Protein AF-A0A924VWQ0-F1 (afdb_monomer_lite)

pLDDT: mean 70.4, std 16.26, range [38.59, 96.25]

Sequence (164 aa):
MSSGGFPWRTALFVSLAINLVLVSLAIGAAASGARLERPAQTEEALSRLPGPRAFMQALPPDARREVRRDLARSLVELRTQRRASREARLALYEAARQEPYDVARVREAFANVRAADAATAAGFQDGVATALGRLSPQDRRMALEAMMRRPQRRGAPSEGDDVE

Foldseek 3Di:
DDPPDDPVVVVVVVVVVVVVVVVVVVVVCVVVVVDDDDDCLQVVLVVDQDPPVLLLVLADPVLNVVLVVLCVVLVVVLVVLVVQLVVLVVQLVVQCPDPPRDPVSNVVSVVSNVVSVVSSVVSRVVSVVVSLVPDDPVSSVSSVVSSSPPDDPPDDPPPDPDDD

Radius of gyration: 23.8 Å; chains: 1; bounding box: 51×37×81 Å

Structure (mmCIF, N/CA/C/O backbone):
data_AF-A0A924VWQ0-F1
#
_entry.id   AF-A0A924VWQ0-F1
#
loop_
_atom_site.group_PDB
_atom_site.id
_atom_site.type_symbol
_atom_site.label_atom_id
_atom_site.label_alt_id
_atom_site.label_comp_id
_atom_site.label_asym_id
_atom_site.label_entity_id
_atom_site.label_seq_id
_atom_site.pdbx_PDB_ins_code
_atom_site.Cartn_x
_atom_site.Cartn_y
_atom_site.Cartn_z
_atom_site.occupancy
_atom_site.B_iso_or_equiv
_atom_site.auth_seq_id
_atom_site.auth_comp_id
_atom_site.auth_asym_id
_atom_site.auth_atom_id
_atom_site.pdbx_PDB_model_num
ATOM 1 N N . MET A 1 1 ? -17.004 -7.804 57.522 1.00 38.59 1 MET A N 1
ATOM 2 C CA . MET A 1 1 ? -16.097 -8.506 56.589 1.00 38.59 1 MET A CA 1
ATOM 3 C C . MET A 1 1 ? -16.903 -8.789 55.334 1.00 38.59 1 MET A C 1
ATOM 5 O O . MET A 1 1 ? -17.785 -9.633 55.379 1.00 38.59 1 MET A O 1
ATOM 9 N N . SER A 1 2 ? -16.725 -7.988 54.282 1.00 44.25 2 SER A N 1
ATOM 10 C CA . SER A 1 2 ? -17.540 -8.096 53.067 1.00 44.25 2 SER A CA 1
ATOM 11 C C . SER A 1 2 ? -17.002 -9.214 52.184 1.00 44.25 2 SER A C 1
ATOM 13 O O . SER A 1 2 ? -15.901 -9.117 51.648 1.00 44.25 2 SER A O 1
ATOM 15 N N . SER A 1 3 ? -17.777 -10.284 52.060 1.00 48.31 3 SER A N 1
ATOM 16 C CA . SER A 1 3 ? -17.504 -11.423 51.190 1.00 48.31 3 SER A CA 1
ATOM 17 C C . SER A 1 3 ? -17.663 -10.994 49.729 1.00 48.31 3 SER A C 1
ATOM 19 O O . SER A 1 3 ? -18.752 -11.066 49.162 1.00 48.31 3 SER A O 1
ATOM 21 N N . GLY A 1 4 ? -16.588 -10.495 49.118 1.00 54.44 4 GLY A N 1
ATOM 22 C CA . GLY A 1 4 ? -16.528 -10.224 47.684 1.00 54.44 4 GLY A CA 1
ATOM 23 C C . GLY A 1 4 ? -16.530 -11.538 46.909 1.00 54.44 4 GLY A C 1
ATOM 24 O O . GLY A 1 4 ? -15.474 -12.114 46.665 1.00 54.44 4 GLY A O 1
ATOM 25 N N . GLY A 1 5 ? -17.718 -12.043 46.568 1.00 57.53 5 GLY A N 1
ATOM 26 C CA . GLY A 1 5 ? -17.864 -13.226 45.726 1.00 57.53 5 GLY A CA 1
ATOM 27 C C . GLY A 1 5 ? -17.172 -12.995 44.386 1.00 57.53 5 GLY A C 1
ATOM 28 O O . GLY A 1 5 ? -17.532 -12.072 43.655 1.00 57.53 5 GLY A O 1
ATOM 29 N N . PHE A 1 6 ? -16.161 -13.811 44.079 1.00 63.91 6 PHE A N 1
ATOM 30 C CA . PHE A 1 6 ? -15.445 -13.747 42.809 1.00 63.91 6 PHE A CA 1
ATOM 31 C C . PHE A 1 6 ? -16.462 -13.823 41.659 1.00 63.91 6 PHE A C 1
ATOM 33 O O . PHE A 1 6 ? -17.275 -14.757 41.635 1.00 63.91 6 PHE A O 1
ATOM 40 N N . PRO A 1 7 ? -16.476 -12.858 40.722 1.00 72.44 7 PRO A N 1
ATOM 41 C CA . PRO A 1 7 ? -17.473 -12.802 39.664 1.00 72.44 7 PRO A CA 1
ATOM 42 C C . PRO A 1 7 ? -17.157 -13.871 38.609 1.00 72.44 7 PRO A C 1
ATOM 44 O O . PRO A 1 7 ? -16.676 -13.603 37.514 1.00 72.44 7 PRO A O 1
ATOM 47 N N . TRP A 1 8 ? -17.440 -15.129 38.937 1.00 77.56 8 TRP A N 1
ATOM 48 C CA . TRP A 1 8 ? -17.186 -16.288 38.080 1.00 77.56 8 TRP A CA 1
ATOM 49 C C . TRP A 1 8 ? -17.832 -16.127 36.697 1.00 77.56 8 TRP A C 1
ATOM 51 O O . TRP A 1 8 ? -17.265 -16.540 35.692 1.00 77.56 8 TRP A O 1
ATOM 61 N N . ARG A 1 9 ? -18.976 -15.432 36.626 1.00 74.56 9 ARG A N 1
ATOM 62 C CA . ARG A 1 9 ? -19.657 -15.083 35.372 1.00 74.56 9 ARG A CA 1
ATOM 63 C C . ARG A 1 9 ? -18.774 -14.208 34.480 1.00 74.56 9 ARG A C 1
ATOM 65 O O . ARG A 1 9 ? -18.662 -14.498 33.295 1.00 74.56 9 ARG A O 1
ATOM 72 N N . THR A 1 10 ? -18.112 -13.180 35.021 1.00 76.50 10 THR A N 1
ATOM 73 C CA . THR A 1 10 ? -17.213 -12.327 34.222 1.00 76.50 10 THR A CA 1
ATOM 74 C C . THR A 1 10 ? -15.947 -13.075 33.829 1.00 76.50 10 THR A C 1
ATOM 76 O O . THR A 1 10 ? -15.494 -12.927 32.700 1.00 76.50 10 THR A O 1
ATOM 79 N N . ALA A 1 11 ? -15.417 -13.936 34.703 1.00 78.69 11 ALA A N 1
ATOM 80 C CA . ALA A 1 11 ? -14.289 -14.804 34.365 1.00 78.69 11 ALA A CA 1
ATOM 81 C C . ALA A 1 11 ? -14.625 -15.766 33.207 1.00 78.69 11 ALA A C 1
ATOM 83 O O . ALA A 1 11 ? -13.806 -15.957 32.309 1.00 78.69 11 ALA A O 1
ATOM 84 N N . LEU A 1 12 ? -15.850 -16.304 33.171 1.00 78.62 12 LEU A N 1
ATOM 85 C CA . LEU A 1 12 ? -16.327 -17.131 32.061 1.00 78.62 12 LEU A CA 1
ATOM 86 C C . LEU A 1 12 ? -16.466 -16.346 30.756 1.00 78.62 12 LEU A C 1
ATOM 88 O O . LEU A 1 12 ? -16.035 -16.834 29.715 1.00 78.62 12 LEU A O 1
ATOM 92 N N . PHE A 1 13 ? -17.009 -15.126 30.795 1.00 75.00 13 PHE A N 1
ATOM 93 C CA . PHE A 1 13 ? -17.090 -14.278 29.600 1.00 75.00 13 PHE A CA 1
ATOM 94 C C . PHE A 1 13 ? -15.705 -13.911 29.057 1.00 75.00 13 PHE A C 1
ATOM 96 O O . PHE A 1 13 ? -15.499 -13.947 27.845 1.00 75.00 13 PHE A O 1
ATOM 103 N N . VAL A 1 14 ? -14.743 -13.617 29.935 1.00 76.00 14 VAL A N 1
ATOM 104 C CA . VAL A 1 14 ? -13.356 -13.328 29.541 1.00 76.00 14 VAL A CA 1
ATOM 105 C C . VAL A 1 14 ? -12.690 -14.568 28.943 1.00 76.00 14 VAL A C 1
ATOM 107 O O . VAL A 1 14 ? -12.074 -14.475 27.885 1.00 76.00 14 VAL A O 1
ATOM 110 N N . SER A 1 15 ? -12.863 -15.741 29.558 1.00 75.56 15 SER A N 1
ATOM 111 C CA . SER A 1 15 ? -12.353 -17.004 29.013 1.00 75.56 15 SER A CA 1
ATOM 112 C C . SER A 1 15 ? -12.950 -17.301 27.635 1.00 75.56 15 SER A C 1
ATOM 114 O O . SER A 1 15 ? -12.223 -17.628 26.696 1.00 75.56 15 SER A O 1
ATOM 116 N N . LEU A 1 16 ? -14.260 -17.113 27.469 1.00 80.31 16 LEU A N 1
ATOM 117 C CA . LEU A 1 16 ? -14.936 -17.307 26.191 1.00 80.31 16 LEU A CA 1
ATOM 118 C C . LEU A 1 16 ? -14.431 -16.324 25.123 1.00 80.31 16 LEU A C 1
ATOM 120 O O . LEU A 1 16 ? -14.178 -16.732 23.992 1.00 80.31 16 LEU A O 1
ATOM 124 N N . ALA A 1 17 ? -14.226 -15.053 25.480 1.00 71.12 17 ALA A N 1
ATOM 125 C CA . ALA A 1 17 ? -13.692 -14.038 24.575 1.00 71.12 17 ALA A CA 1
ATOM 126 C C . ALA A 1 17 ? -12.261 -14.364 24.119 1.00 71.12 17 ALA A C 1
ATOM 128 O O . ALA A 1 17 ? -11.962 -14.258 22.931 1.00 71.12 17 ALA A O 1
ATOM 129 N N . ILE A 1 18 ? -11.397 -14.824 25.030 1.00 78.25 18 ILE A N 1
ATOM 130 C CA . ILE A 1 18 ? -10.035 -15.268 24.695 1.00 78.25 18 ILE A CA 1
ATOM 131 C C . ILE A 1 18 ? -10.089 -16.450 23.723 1.00 78.25 18 ILE A C 1
ATOM 133 O O . ILE A 1 18 ? -9.405 -16.433 22.702 1.00 78.25 18 ILE A O 1
ATOM 137 N N . ASN A 1 19 ? -10.946 -17.439 23.982 1.00 84.81 19 ASN A N 1
ATOM 138 C CA . ASN A 1 19 ? -11.117 -18.579 23.081 1.00 84.81 19 ASN A CA 1
ATOM 139 C C . ASN A 1 19 ? -11.621 -18.148 21.695 1.00 84.81 19 ASN A C 1
ATOM 141 O O . ASN A 1 19 ? -11.096 -18.602 20.684 1.00 84.81 19 ASN A O 1
ATOM 145 N N . LEU A 1 20 ? -12.578 -17.220 21.627 1.00 82.19 20 LEU A N 1
ATOM 146 C CA . LEU A 1 20 ? -13.071 -16.662 20.364 1.00 82.19 20 LEU A CA 1
ATOM 147 C C . LEU A 1 20 ? -11.984 -15.903 19.596 1.00 82.19 20 LEU A C 1
ATOM 149 O O . LEU A 1 20 ? -11.914 -16.027 18.373 1.00 82.19 20 LEU A O 1
ATOM 153 N N . VAL A 1 21 ? -11.116 -15.158 20.286 1.00 77.25 21 VAL A N 1
ATOM 154 C CA . VAL A 1 21 ? -9.959 -14.488 19.672 1.00 77.25 21 VAL A CA 1
ATOM 155 C C . VAL A 1 21 ? -8.972 -15.515 19.124 1.00 77.25 21 VAL A C 1
ATOM 157 O O . VAL A 1 21 ? -8.553 -15.385 17.978 1.00 77.25 21 VAL A O 1
ATOM 160 N N . LEU A 1 22 ? -8.646 -16.561 19.888 1.00 73.19 22 LEU A N 1
ATOM 161 C CA . LEU A 1 22 ? -7.739 -17.628 19.453 1.00 73.19 22 LEU A CA 1
ATOM 162 C C . LEU A 1 22 ? -8.291 -18.389 18.240 1.00 73.19 22 LEU A C 1
ATOM 164 O O . LEU A 1 22 ? -7.565 -18.611 17.273 1.00 73.19 22 LEU A O 1
ATOM 168 N N . VAL A 1 23 ? -9.585 -18.719 18.245 1.00 78.38 23 VAL A N 1
ATOM 169 C CA . VAL A 1 23 ? -10.271 -19.368 17.117 1.00 78.38 23 VAL A CA 1
ATOM 170 C C . VAL A 1 23 ? -10.318 -18.445 15.900 1.00 78.38 23 VAL A C 1
ATOM 172 O O . VAL A 1 23 ? -10.019 -18.881 14.792 1.00 78.38 23 VAL A O 1
ATOM 175 N N . SER A 1 24 ? -10.620 -17.158 16.086 1.00 67.00 24 SER A N 1
ATOM 176 C CA . SER A 1 24 ? -10.622 -16.173 14.995 1.00 67.00 24 SER A CA 1
ATOM 177 C C . SER A 1 24 ? -9.227 -15.980 14.400 1.00 67.00 24 SER A C 1
ATOM 179 O O . SER A 1 24 ? -9.089 -15.834 13.188 1.00 67.00 24 SER A O 1
ATOM 181 N N . LEU A 1 25 ? -8.183 -16.026 15.231 1.00 66.19 25 LEU A N 1
ATOM 182 C CA . LEU A 1 25 ? -6.792 -15.947 14.795 1.00 66.19 25 LEU A CA 1
ATOM 183 C C . LEU A 1 25 ? -6.372 -17.212 14.033 1.00 66.19 25 LEU A C 1
ATOM 185 O O . LEU A 1 25 ? -5.725 -17.105 12.996 1.00 66.19 25 LEU A O 1
ATOM 189 N N . ALA A 1 26 ? -6.794 -18.394 14.492 1.00 64.69 26 ALA A N 1
ATOM 190 C CA . ALA A 1 26 ? -6.545 -19.670 13.823 1.00 64.69 26 ALA A CA 1
ATOM 191 C C . ALA A 1 26 ? -7.267 -19.769 12.469 1.00 64.69 26 ALA A C 1
ATOM 193 O O . ALA A 1 26 ? -6.663 -20.159 11.472 1.00 64.69 26 ALA A O 1
ATOM 194 N N . ILE A 1 27 ? -8.536 -19.353 12.401 1.00 66.81 27 ILE A N 1
ATOM 195 C CA . ILE A 1 27 ? -9.302 -19.281 11.148 1.00 66.81 27 ILE A CA 1
ATOM 196 C C . ILE A 1 27 ? -8.700 -18.221 10.223 1.00 66.81 27 ILE A C 1
ATOM 198 O O . ILE A 1 27 ? -8.558 -18.466 9.030 1.00 66.81 27 ILE A O 1
ATOM 202 N N . GLY A 1 28 ? -8.286 -17.069 10.758 1.00 56.44 28 GLY A N 1
ATOM 203 C CA . GLY A 1 28 ? -7.577 -16.037 10.003 1.00 56.44 28 GLY A CA 1
ATOM 204 C C . GLY A 1 28 ? -6.253 -16.541 9.425 1.00 56.44 28 GLY A C 1
ATOM 205 O O . GLY A 1 28 ? -5.953 -16.279 8.262 1.00 56.44 28 GLY A O 1
ATOM 206 N N . ALA A 1 29 ? -5.483 -17.320 10.187 1.00 54.69 29 ALA A N 1
ATOM 207 C CA . ALA A 1 29 ? -4.257 -17.966 9.722 1.00 54.69 29 ALA A CA 1
ATOM 208 C C . ALA A 1 29 ? -4.542 -19.023 8.639 1.00 54.69 29 ALA A C 1
ATOM 210 O O . ALA A 1 29 ? -3.886 -19.030 7.598 1.00 54.69 29 ALA A O 1
ATOM 211 N N . ALA A 1 30 ? -5.573 -19.852 8.819 1.00 57.03 30 ALA A N 1
ATOM 212 C CA . ALA A 1 30 ? -5.978 -20.860 7.840 1.00 57.03 30 ALA A CA 1
ATOM 213 C C . ALA A 1 30 ? -6.510 -20.239 6.533 1.00 57.03 30 ALA A C 1
ATOM 215 O O . ALA A 1 30 ? -6.140 -20.679 5.446 1.00 57.03 30 ALA A O 1
ATOM 216 N N . ALA A 1 31 ? -7.323 -19.182 6.623 1.00 53.12 31 ALA A N 1
ATOM 217 C CA . ALA A 1 31 ? -7.876 -18.460 5.476 1.00 53.12 31 ALA A CA 1
ATOM 218 C C . ALA A 1 31 ? -6.831 -17.592 4.751 1.00 53.12 31 ALA A C 1
ATOM 220 O O . ALA A 1 31 ? -6.949 -17.361 3.551 1.00 53.12 31 ALA A O 1
ATOM 221 N N . SER A 1 32 ? -5.790 -17.131 5.456 1.00 49.16 32 SER A N 1
ATOM 222 C CA . SER A 1 32 ? -4.653 -16.403 4.867 1.00 49.16 32 SER A CA 1
ATOM 223 C C . SER A 1 32 ? -3.539 -17.314 4.338 1.00 49.16 32 SER A C 1
ATOM 225 O O . SER A 1 32 ? -2.528 -16.813 3.841 1.00 49.16 32 SER A O 1
ATOM 227 N N . GLY A 1 33 ? -3.715 -18.639 4.416 1.00 45.38 33 GLY A N 1
ATOM 228 C CA . GLY A 1 33 ? -2.733 -19.617 3.950 1.00 45.38 33 GLY A CA 1
ATOM 229 C C . GLY A 1 33 ? -1.469 -19.689 4.808 1.00 45.38 33 GLY A C 1
ATOM 230 O O . GLY A 1 33 ? -0.480 -20.273 4.373 1.00 45.38 33 GLY A O 1
ATOM 231 N N . ALA A 1 34 ? -1.482 -19.131 6.021 1.00 51.09 34 ALA A N 1
ATOM 232 C CA . ALA A 1 34 ? -0.396 -19.259 6.985 1.00 51.09 34 ALA A CA 1
ATOM 233 C C . ALA A 1 34 ? -0.419 -20.669 7.597 1.00 51.09 34 ALA A C 1
ATOM 235 O O . ALA A 1 34 ? -0.795 -20.868 8.752 1.00 51.09 34 ALA A O 1
ATOM 236 N N . ARG A 1 35 ? -0.055 -21.676 6.797 1.00 45.69 35 ARG A N 1
ATOM 237 C CA . ARG A 1 35 ? 0.224 -23.015 7.308 1.00 45.69 35 ARG A CA 1
ATOM 238 C C . ARG A 1 35 ? 1.546 -22.958 8.069 1.00 45.69 35 ARG A C 1
ATOM 240 O O . ARG A 1 35 ? 2.602 -22.706 7.494 1.00 45.69 35 ARG A O 1
ATOM 247 N N . LEU A 1 36 ? 1.455 -23.167 9.380 1.00 50.94 36 LEU A N 1
ATOM 248 C CA . LEU A 1 36 ? 2.559 -23.687 10.172 1.00 50.94 36 LEU A CA 1
ATOM 249 C C . LEU A 1 36 ? 2.999 -25.022 9.543 1.00 50.94 36 LEU A C 1
ATOM 251 O O . LEU A 1 36 ? 2.158 -25.841 9.186 1.00 50.94 36 LEU A O 1
ATOM 255 N N . GLU A 1 37 ? 4.318 -25.187 9.448 1.00 45.16 37 GLU A N 1
ATOM 256 C CA . GLU A 1 37 ? 5.083 -26.345 8.956 1.00 45.16 37 GLU A CA 1
ATOM 257 C C . GLU A 1 37 ? 5.367 -26.423 7.438 1.00 45.16 37 GLU A C 1
ATOM 259 O O . GLU A 1 37 ? 4.499 -26.490 6.572 1.00 45.16 37 GLU A O 1
ATOM 264 N N . ARG A 1 38 ? 6.677 -26.382 7.146 1.00 53.03 38 ARG A N 1
ATOM 265 C CA . ARG A 1 38 ? 7.349 -26.382 5.834 1.00 53.03 38 ARG A CA 1
ATOM 266 C C . ARG A 1 38 ? 6.985 -27.650 5.042 1.00 53.03 38 ARG A C 1
ATOM 268 O O . ARG A 1 38 ? 7.234 -28.740 5.548 1.00 53.03 38 ARG A O 1
ATOM 275 N N . PRO A 1 39 ? 6.493 -27.519 3.793 1.00 41.97 39 PRO A N 1
ATOM 276 C CA . PRO A 1 39 ? 7.385 -27.362 2.639 1.00 41.97 39 PRO A CA 1
ATOM 277 C C . PRO A 1 39 ? 6.769 -26.447 1.556 1.00 41.97 39 PRO A C 1
ATOM 279 O O . PRO A 1 39 ? 6.219 -26.923 0.575 1.00 41.97 39 PRO A O 1
ATOM 282 N N . ALA A 1 40 ? 6.852 -25.122 1.712 1.00 42.09 40 ALA A N 1
ATOM 283 C CA . ALA A 1 40 ? 6.172 -24.180 0.804 1.00 42.09 40 ALA A CA 1
ATOM 284 C C . ALA A 1 40 ? 7.085 -23.085 0.229 1.00 42.09 40 ALA A C 1
ATOM 286 O O . ALA A 1 40 ? 6.615 -22.045 -0.212 1.00 42.09 40 ALA A O 1
ATOM 287 N N . GLN A 1 41 ? 8.407 -23.266 0.226 1.00 45.62 41 GLN A N 1
ATOM 288 C CA . GLN A 1 41 ? 9.316 -22.156 -0.107 1.00 45.62 41 GLN A CA 1
ATOM 289 C C . GLN A 1 41 ? 9.245 -21.729 -1.583 1.00 45.62 41 GLN A C 1
ATOM 291 O O . GLN A 1 41 ? 9.498 -20.566 -1.889 1.00 45.62 41 GLN A O 1
ATOM 296 N N . THR A 1 42 ? 8.847 -22.632 -2.481 1.00 48.09 42 THR A N 1
ATOM 297 C CA . THR A 1 42 ? 8.625 -22.312 -3.898 1.00 48.09 42 THR A CA 1
ATOM 298 C C . THR A 1 42 ? 7.194 -21.827 -4.150 1.00 48.09 42 THR A C 1
ATOM 300 O O . THR A 1 42 ? 7.009 -20.843 -4.856 1.00 48.09 42 THR A O 1
ATOM 303 N N . GLU A 1 43 ? 6.181 -22.435 -3.523 1.00 42.22 43 GLU A N 1
ATOM 304 C CA . GLU A 1 43 ? 4.775 -22.015 -3.668 1.00 42.22 43 GLU A CA 1
ATOM 305 C C . GLU A 1 43 ? 4.473 -20.663 -3.006 1.00 42.22 43 GLU A C 1
ATOM 307 O O . GLU A 1 43 ? 3.725 -19.863 -3.559 1.00 42.22 43 GLU A O 1
ATOM 312 N N . GLU A 1 44 ? 5.084 -20.348 -1.865 1.00 43.31 44 GLU A N 1
ATOM 313 C CA . GLU A 1 44 ? 4.864 -19.077 -1.165 1.00 43.31 44 GLU A CA 1
ATOM 314 C C . GLU A 1 44 ? 5.607 -17.905 -1.829 1.00 43.31 44 GLU A C 1
ATOM 316 O O . GLU A 1 44 ? 5.137 -16.765 -1.819 1.00 43.31 44 GLU A O 1
ATOM 321 N N . ALA A 1 45 ? 6.737 -18.184 -2.489 1.00 47.19 45 ALA A N 1
ATOM 322 C CA . ALA A 1 45 ? 7.410 -17.221 -3.360 1.00 47.19 45 ALA A CA 1
ATOM 323 C C . ALA A 1 45 ? 6.604 -16.938 -4.642 1.00 47.19 45 ALA A C 1
ATOM 325 O O . ALA A 1 45 ? 6.651 -15.823 -5.163 1.00 47.19 45 ALA A O 1
ATOM 326 N N . LEU A 1 46 ? 5.840 -17.925 -5.126 1.00 44.62 46 LEU A N 1
ATOM 327 C CA . LEU A 1 46 ? 4.905 -17.770 -6.243 1.00 44.62 46 LEU A CA 1
ATOM 328 C C . LEU A 1 46 ? 3.587 -17.097 -5.817 1.00 44.62 46 LEU A C 1
ATOM 330 O O . LEU A 1 46 ? 2.981 -16.397 -6.625 1.00 44.62 46 LEU A O 1
ATOM 334 N N . SER A 1 47 ? 3.155 -17.253 -4.559 1.00 45.69 47 SER A N 1
ATOM 335 C CA . SER A 1 47 ? 1.881 -16.705 -4.064 1.00 45.69 47 SER A CA 1
ATOM 336 C C . SER A 1 47 ? 1.930 -15.209 -3.740 1.00 45.69 47 SER A C 1
ATOM 338 O O . SER A 1 47 ? 0.889 -14.550 -3.681 1.00 45.69 47 SER A O 1
ATOM 340 N N . ARG A 1 48 ? 3.126 -14.635 -3.556 1.00 53.94 48 ARG A N 1
ATOM 341 C CA . ARG A 1 48 ? 3.304 -13.209 -3.262 1.00 53.94 48 ARG A CA 1
ATOM 342 C C . ARG A 1 48 ? 4.291 -12.582 -4.234 1.00 53.94 48 ARG A C 1
ATOM 344 O O . ARG A 1 48 ? 5.501 -12.747 -4.098 1.00 53.94 48 ARG A O 1
ATOM 351 N N . LEU A 1 49 ? 3.767 -11.783 -5.169 1.00 54.03 49 LEU A N 1
ATOM 352 C CA . LEU A 1 49 ? 4.596 -10.924 -6.014 1.00 54.03 49 LEU A CA 1
ATOM 353 C C . LEU A 1 49 ? 5.593 -10.138 -5.136 1.00 54.03 49 LEU A C 1
ATOM 355 O O . LEU A 1 49 ? 5.183 -9.514 -4.148 1.00 54.03 49 LEU A O 1
ATOM 359 N N . PRO A 1 50 ? 6.896 -10.145 -5.474 1.00 59.25 50 PRO A N 1
ATOM 360 C CA . PRO A 1 50 ? 7.902 -9.425 -4.717 1.00 59.25 50 PRO A CA 1
ATOM 361 C C . PRO A 1 50 ? 7.525 -7.947 -4.631 1.00 59.25 50 PRO A C 1
ATOM 363 O O . PRO A 1 50 ? 7.266 -7.310 -5.649 1.00 59.25 50 PRO A O 1
ATOM 366 N N . GLY A 1 51 ? 7.533 -7.379 -3.423 1.00 60.69 51 GLY A N 1
ATOM 367 C CA . GLY A 1 51 ? 7.242 -5.958 -3.250 1.00 60.69 51 GLY A CA 1
ATOM 368 C C . GLY A 1 51 ? 8.184 -5.058 -4.077 1.00 60.69 51 GLY A C 1
ATOM 369 O O . GLY A 1 51 ? 9.273 -5.470 -4.466 1.00 60.69 51 GLY A O 1
ATOM 370 N N . PRO A 1 52 ? 7.851 -3.784 -4.307 1.00 58.97 52 PRO A N 1
ATOM 371 C CA . PRO A 1 52 ? 8.567 -2.921 -5.255 1.00 58.97 52 PRO A CA 1
ATOM 372 C C . PRO A 1 52 ? 10.089 -2.811 -5.059 1.00 58.97 52 PRO A C 1
ATOM 374 O O . PRO A 1 52 ? 10.835 -2.742 -6.032 1.00 58.97 52 PRO A O 1
ATOM 377 N N . ARG A 1 53 ? 10.589 -2.845 -3.815 1.00 62.56 53 ARG A N 1
ATOM 378 C CA . ARG A 1 53 ? 12.043 -2.899 -3.550 1.00 62.56 53 ARG A CA 1
ATOM 379 C C . ARG A 1 53 ? 12.676 -4.210 -4.018 1.00 62.56 53 ARG A C 1
ATOM 381 O O . ARG A 1 53 ? 13.795 -4.204 -4.515 1.00 62.56 53 ARG A O 1
ATOM 388 N N . ALA A 1 54 ? 11.963 -5.312 -3.836 1.00 64.31 54 ALA A N 1
ATOM 389 C CA . ALA A 1 54 ? 12.382 -6.644 -4.231 1.00 64.31 54 ALA A CA 1
ATOM 390 C C . ALA A 1 54 ? 12.478 -6.796 -5.743 1.00 64.31 54 ALA A C 1
ATOM 392 O O . ALA A 1 54 ? 13.486 -7.286 -6.240 1.00 64.31 54 ALA A O 1
ATOM 393 N N . PHE A 1 55 ? 11.460 -6.302 -6.445 1.00 66.38 55 PHE A N 1
ATOM 394 C CA . PHE A 1 55 ? 11.420 -6.259 -7.899 1.00 66.38 55 PHE A CA 1
ATOM 395 C C . PHE A 1 55 ? 12.625 -5.500 -8.476 1.00 66.38 55 PHE A C 1
ATOM 397 O O . PHE A 1 55 ? 13.364 -6.026 -9.301 1.00 66.38 55 PHE A O 1
ATOM 404 N N . MET A 1 56 ? 12.908 -4.300 -7.955 1.00 65.69 56 MET A N 1
ATOM 405 C CA . MET A 1 56 ? 14.042 -3.489 -8.418 1.00 65.69 56 MET A CA 1
ATOM 406 C C . MET A 1 56 ? 15.413 -4.122 -8.151 1.00 65.69 56 MET A C 1
ATOM 408 O O . MET A 1 56 ? 16.357 -3.868 -8.896 1.00 65.69 56 MET A O 1
ATOM 412 N N . GLN A 1 57 ? 15.541 -4.918 -7.088 1.00 67.38 57 GLN A N 1
ATOM 413 C CA . GLN A 1 57 ? 16.778 -5.631 -6.758 1.00 67.38 57 GLN A CA 1
ATOM 414 C C . GLN A 1 57 ? 16.998 -6.874 -7.627 1.00 67.38 57 GLN A C 1
ATOM 416 O O . GLN A 1 57 ? 18.146 -7.253 -7.834 1.00 67.38 57 GLN A O 1
ATOM 421 N N . ALA A 1 58 ? 15.924 -7.493 -8.122 1.00 65.19 58 ALA A N 1
ATOM 422 C CA . ALA A 1 58 ? 15.992 -8.683 -8.968 1.00 65.19 58 ALA A CA 1
ATOM 423 C C . ALA A 1 58 ? 16.407 -8.368 -10.418 1.00 65.19 58 ALA A C 1
ATOM 425 O O . ALA A 1 58 ? 16.867 -9.251 -11.133 1.00 65.19 58 ALA A O 1
ATOM 426 N N . LEU A 1 59 ? 16.272 -7.116 -10.864 1.00 64.19 59 LEU A N 1
ATOM 427 C CA . LEU A 1 59 ? 16.588 -6.732 -12.239 1.00 64.19 59 LEU A CA 1
ATOM 428 C C . LEU A 1 59 ? 18.112 -6.682 -12.508 1.00 64.19 59 LEU A C 1
ATOM 430 O O . LEU A 1 59 ? 18.873 -6.162 -11.676 1.00 64.19 59 LEU A O 1
ATOM 434 N N . PRO A 1 60 ? 18.576 -7.135 -13.692 1.00 60.25 60 PRO A N 1
ATOM 435 C CA . PRO A 1 60 ? 19.951 -6.931 -14.151 1.00 60.25 60 PRO A CA 1
ATOM 436 C C . PRO A 1 60 ? 20.366 -5.445 -14.116 1.00 60.25 60 PRO A C 1
ATOM 438 O O . PRO A 1 60 ? 19.506 -4.574 -14.265 1.00 60.25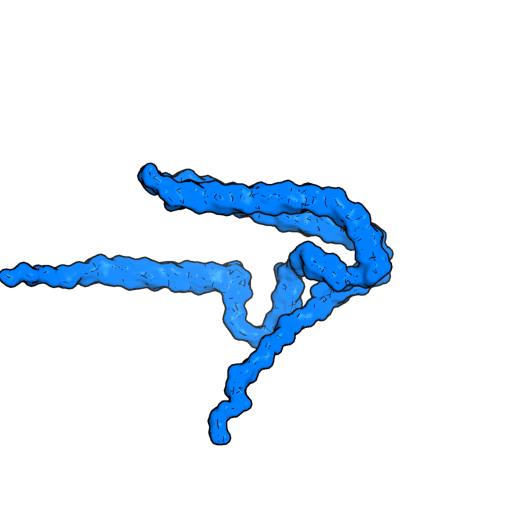 60 PRO A O 1
ATOM 441 N N . PRO A 1 61 ? 21.655 -5.113 -13.900 1.00 65.44 61 PRO A N 1
ATOM 442 C CA . PRO A 1 61 ? 22.123 -3.724 -13.793 1.00 65.44 61 PRO A CA 1
ATOM 443 C C . PRO A 1 61 ? 21.761 -2.847 -15.001 1.00 65.44 61 PRO A C 1
ATOM 445 O O . PRO A 1 61 ? 21.402 -1.682 -14.819 1.00 65.44 61 PRO A O 1
ATOM 448 N N . ASP A 1 62 ? 21.796 -3.420 -16.204 1.00 59.03 62 ASP A N 1
ATOM 449 C CA . ASP A 1 62 ? 21.511 -2.708 -17.453 1.00 59.03 62 ASP A CA 1
ATOM 450 C C . ASP A 1 62 ? 20.005 -2.464 -17.621 1.00 59.03 62 ASP A C 1
ATOM 452 O O . ASP A 1 62 ? 19.570 -1.323 -17.795 1.00 59.03 62 ASP A O 1
ATOM 456 N N . ALA A 1 63 ? 19.188 -3.496 -17.378 1.00 61.12 63 ALA A N 1
ATOM 457 C CA . ALA A 1 63 ? 17.727 -3.393 -17.358 1.00 61.12 63 ALA A CA 1
ATOM 458 C C . ALA A 1 63 ? 17.212 -2.456 -16.246 1.00 61.12 63 ALA A C 1
ATOM 460 O O . ALA A 1 63 ? 16.180 -1.803 -16.395 1.00 61.12 63 ALA A O 1
ATOM 461 N N . ARG A 1 64 ? 17.944 -2.315 -15.129 1.00 68.56 64 ARG A N 1
ATOM 462 C CA . ARG A 1 64 ? 17.581 -1.409 -14.025 1.00 68.56 64 ARG A CA 1
ATOM 463 C C . ARG A 1 64 ? 17.509 0.053 -14.449 1.00 68.56 64 ARG A C 1
ATOM 465 O O . ARG A 1 64 ? 16.712 0.783 -13.860 1.00 68.56 64 ARG A O 1
ATOM 472 N N . ARG A 1 65 ? 18.336 0.518 -15.394 1.00 66.12 65 ARG A N 1
ATOM 473 C CA . ARG A 1 65 ? 18.338 1.934 -15.816 1.00 66.12 65 ARG A CA 1
ATOM 474 C C . ARG A 1 65 ? 17.102 2.277 -16.637 1.00 66.12 65 ARG A C 1
ATOM 476 O O . ARG A 1 65 ? 16.466 3.298 -16.371 1.00 66.12 65 ARG A O 1
ATOM 483 N N . GLU A 1 66 ? 16.759 1.412 -17.578 1.00 62.53 66 GLU A N 1
ATOM 484 C CA . GLU A 1 66 ? 15.596 1.565 -18.450 1.00 62.53 66 GLU A CA 1
ATOM 485 C C . GLU A 1 66 ? 14.297 1.424 -17.648 1.00 62.53 66 GLU A C 1
ATOM 487 O O . GLU A 1 66 ? 13.466 2.334 -17.623 1.00 62.53 66 GLU A O 1
ATOM 492 N N . VAL A 1 67 ? 14.217 0.383 -16.815 1.00 64.56 67 VAL A N 1
ATOM 493 C CA . VAL A 1 67 ? 13.084 0.155 -15.914 1.00 64.56 67 VAL A CA 1
ATOM 494 C C . VAL A 1 67 ? 12.958 1.260 -14.850 1.00 64.56 67 VAL A C 1
ATOM 496 O O . VAL A 1 67 ? 11.842 1.643 -14.512 1.00 64.56 67 VAL A O 1
ATOM 499 N N . ARG A 1 68 ? 14.057 1.857 -14.347 1.00 66.56 68 ARG A N 1
ATOM 500 C CA . ARG A 1 68 ? 13.995 3.011 -13.414 1.00 66.56 68 ARG A CA 1
ATOM 501 C C . ARG A 1 68 ? 13.357 4.246 -14.033 1.00 66.56 68 ARG A C 1
ATOM 503 O O . ARG A 1 68 ? 12.614 4.931 -13.331 1.00 66.56 68 ARG A O 1
ATOM 510 N N . ARG A 1 69 ? 13.710 4.587 -15.278 1.00 66.31 69 ARG A N 1
ATOM 511 C CA . ARG A 1 69 ? 13.155 5.769 -15.963 1.00 66.31 69 ARG A CA 1
ATOM 512 C C . ARG A 1 69 ? 11.654 5.620 -16.155 1.00 66.31 69 ARG A C 1
ATOM 514 O O . ARG A 1 69 ? 10.914 6.568 -15.908 1.00 66.31 69 ARG A O 1
ATOM 521 N N . ASP A 1 70 ? 11.219 4.417 -16.494 1.00 62.69 70 ASP A N 1
ATOM 522 C CA . ASP A 1 70 ? 9.811 4.128 -16.724 1.00 62.69 70 ASP A CA 1
ATOM 523 C C . ASP A 1 70 ? 9.010 4.006 -15.431 1.00 62.69 70 ASP A C 1
ATOM 525 O O . ASP A 1 70 ? 7.935 4.602 -15.320 1.00 62.69 70 ASP A O 1
ATOM 529 N N . LEU A 1 71 ? 9.568 3.360 -14.402 1.00 64.06 71 LEU A N 1
ATOM 530 C CA . LEU A 1 71 ? 8.948 3.358 -13.082 1.00 64.06 71 LEU A CA 1
ATOM 531 C C . LEU A 1 71 ? 8.870 4.761 -12.485 1.00 64.06 71 LEU A C 1
ATOM 533 O O . LEU A 1 71 ? 8.006 4.976 -11.653 1.00 64.06 71 LEU A O 1
ATOM 537 N N . ALA A 1 72 ? 9.711 5.729 -12.862 1.00 65.81 72 ALA A N 1
ATOM 538 C CA . ALA A 1 72 ? 9.699 7.060 -12.248 1.00 65.81 72 ALA A CA 1
ATOM 539 C C . ALA A 1 72 ? 8.323 7.750 -12.315 1.00 65.81 72 ALA A C 1
ATOM 541 O O . ALA A 1 72 ? 7.938 8.397 -11.340 1.00 65.81 72 ALA A O 1
ATOM 542 N N . ARG A 1 73 ? 7.565 7.558 -13.406 1.00 63.72 73 ARG A N 1
ATOM 543 C CA . ARG A 1 73 ? 6.182 8.055 -13.534 1.00 63.72 73 ARG A CA 1
ATOM 544 C C . ARG A 1 73 ? 5.221 7.288 -12.626 1.00 63.72 73 ARG A C 1
ATOM 546 O O . ARG A 1 73 ? 4.526 7.904 -11.824 1.00 63.72 73 ARG A O 1
ATOM 553 N N . SER A 1 74 ? 5.259 5.958 -12.660 1.00 64.75 74 SER A N 1
ATOM 554 C CA . SER A 1 74 ? 4.448 5.105 -11.777 1.00 64.75 74 SER A CA 1
ATOM 555 C C . SER A 1 74 ? 4.795 5.287 -10.295 1.00 64.75 74 SER A C 1
ATOM 557 O O . SER A 1 74 ? 3.952 5.106 -9.426 1.00 64.75 74 SER A O 1
ATOM 559 N N . LEU A 1 75 ? 6.029 5.686 -9.977 1.00 65.88 75 LEU A N 1
ATOM 560 C CA . LEU A 1 75 ? 6.507 5.942 -8.622 1.00 65.88 75 LEU A CA 1
ATOM 561 C C . LEU A 1 75 ? 5.903 7.211 -8.020 1.00 65.88 75 LEU A C 1
ATOM 563 O O . LEU A 1 75 ? 5.863 7.312 -6.798 1.00 65.88 75 LEU A O 1
ATOM 567 N N . VAL A 1 76 ? 5.463 8.181 -8.827 1.00 72.75 76 VAL A N 1
ATOM 568 C CA . VAL A 1 76 ? 4.702 9.334 -8.319 1.00 72.75 76 VAL A CA 1
ATOM 569 C C . VAL A 1 76 ? 3.315 8.873 -7.880 1.00 72.75 76 VAL A C 1
ATOM 571 O O . VAL A 1 76 ? 2.949 9.088 -6.728 1.00 72.75 76 VAL A O 1
ATOM 574 N N . GLU A 1 77 ? 2.616 8.131 -8.737 1.00 72.81 77 GLU A N 1
ATOM 575 C CA . GLU A 1 77 ? 1.290 7.575 -8.442 1.00 72.81 77 GLU A CA 1
ATOM 576 C C . GLU A 1 77 ? 1.322 6.647 -7.216 1.00 72.81 77 GLU A C 1
ATOM 578 O O . GLU A 1 77 ? 0.581 6.822 -6.250 1.00 72.81 77 GLU A O 1
ATOM 583 N N . LEU A 1 78 ? 2.301 5.739 -7.170 1.00 72.69 78 LEU A N 1
ATOM 584 C CA . LEU A 1 78 ? 2.543 4.854 -6.029 1.00 72.69 78 LEU A CA 1
ATOM 585 C C . LEU A 1 78 ? 2.852 5.615 -4.733 1.00 72.69 78 LEU A C 1
ATOM 587 O O . LEU A 1 78 ? 2.526 5.133 -3.649 1.00 72.69 78 LEU A O 1
ATOM 591 N N . ARG A 1 79 ? 3.517 6.777 -4.798 1.00 78.44 79 ARG A N 1
ATOM 592 C CA . ARG A 1 79 ? 3.769 7.601 -3.602 1.00 78.44 79 ARG A CA 1
ATOM 593 C C . ARG A 1 79 ? 2.471 8.201 -3.079 1.00 78.44 79 ARG A C 1
ATOM 595 O O . ARG A 1 79 ? 2.254 8.150 -1.870 1.00 78.44 79 ARG A O 1
ATOM 602 N N . THR A 1 80 ? 1.623 8.716 -3.965 1.00 84.50 80 THR A N 1
ATOM 603 C CA . THR A 1 80 ? 0.302 9.248 -3.609 1.00 84.50 80 THR A CA 1
ATOM 604 C C . THR A 1 80 ? -0.566 8.163 -2.975 1.00 84.50 80 THR A C 1
ATOM 606 O O . THR A 1 80 ? -1.075 8.354 -1.874 1.00 84.50 80 THR A O 1
ATOM 609 N N . GLN A 1 81 ? -0.634 6.979 -3.586 1.00 82.38 81 GLN A N 1
ATOM 610 C CA . GLN A 1 81 ? -1.399 5.841 -3.061 1.00 82.38 81 GLN A CA 1
ATOM 611 C C . GLN A 1 81 ? -0.886 5.368 -1.692 1.00 82.38 81 GLN A C 1
ATOM 613 O O . GLN A 1 81 ? -1.664 5.157 -0.762 1.00 82.38 81 GLN A O 1
ATOM 618 N N . ARG A 1 82 ? 0.439 5.292 -1.506 1.00 80.19 82 ARG A N 1
ATOM 619 C CA . ARG A 1 82 ? 1.030 4.963 -0.195 1.00 80.19 82 ARG A CA 1
ATOM 620 C C . ARG A 1 82 ? 0.729 6.006 0.867 1.00 80.19 82 ARG A C 1
ATOM 622 O O . ARG A 1 82 ? 0.527 5.652 2.028 1.00 80.19 82 ARG A O 1
ATOM 629 N N . ARG A 1 83 ? 0.735 7.285 0.491 1.00 87.31 83 ARG A N 1
ATOM 630 C CA . ARG A 1 83 ? 0.357 8.368 1.394 1.00 87.31 83 ARG A CA 1
ATOM 631 C C . ARG A 1 83 ? -1.107 8.217 1.812 1.00 87.31 83 ARG A C 1
ATOM 633 O O . ARG A 1 83 ? -1.368 8.249 3.009 1.00 87.31 83 ARG A O 1
ATOM 640 N N . ALA A 1 84 ? -2.003 7.938 0.868 1.00 85.50 84 ALA A N 1
ATOM 641 C CA . ALA A 1 84 ? -3.415 7.684 1.145 1.00 85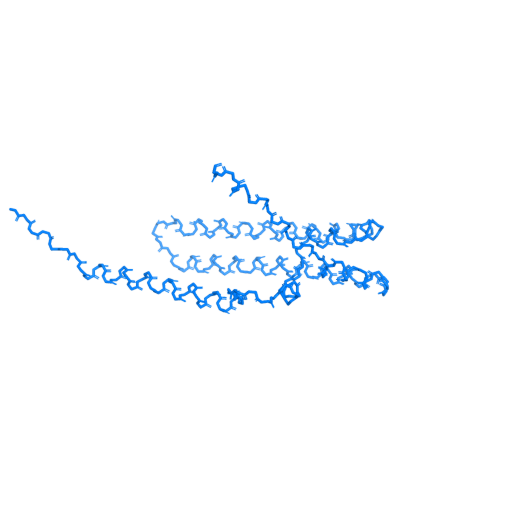.50 84 ALA A CA 1
ATOM 642 C C . ALA A 1 84 ? -3.625 6.473 2.075 1.00 85.50 84 ALA A C 1
ATOM 644 O O . ALA A 1 84 ? -4.373 6.573 3.042 1.00 85.50 84 ALA A O 1
ATOM 645 N N . SER A 1 85 ? -2.908 5.359 1.868 1.00 82.12 85 SER A N 1
ATOM 646 C CA . SER A 1 85 ? -2.947 4.203 2.786 1.00 82.12 85 SER A CA 1
ATOM 647 C C . SER A 1 85 ? -2.483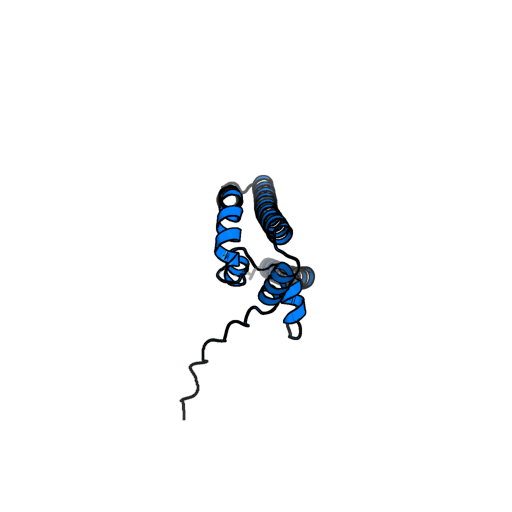 4.573 4.201 1.00 82.12 85 SER A C 1
ATOM 649 O O . SER A 1 85 ? -3.117 4.199 5.191 1.00 82.12 85 SER A O 1
ATOM 651 N N . ARG A 1 86 ? -1.412 5.371 4.327 1.00 86.75 86 ARG A N 1
ATOM 652 C CA . ARG A 1 86 ? -0.948 5.866 5.631 1.00 86.75 86 ARG A CA 1
ATOM 653 C C . ARG A 1 86 ? -1.989 6.766 6.299 1.00 86.75 86 ARG A C 1
ATOM 655 O O . ARG A 1 86 ? -2.241 6.604 7.489 1.00 86.75 86 ARG A O 1
ATOM 662 N N . GLU A 1 87 ? -2.573 7.700 5.560 1.00 92.06 87 GLU A N 1
ATOM 663 C CA . GLU A 1 87 ? -3.599 8.618 6.066 1.00 92.06 87 GLU A CA 1
ATOM 664 C C . GLU A 1 87 ? -4.868 7.862 6.494 1.00 92.06 87 GLU A C 1
ATOM 666 O O . GLU A 1 87 ? -5.374 8.110 7.585 1.00 92.06 87 GLU A O 1
ATOM 671 N N . ALA A 1 88 ? -5.308 6.858 5.729 1.00 89.06 88 ALA A N 1
ATOM 672 C CA . ALA A 1 88 ? -6.442 6.004 6.090 1.00 89.06 88 ALA A CA 1
ATOM 673 C C . ALA A 1 88 ? -6.202 5.227 7.398 1.00 89.06 88 ALA A C 1
ATOM 675 O O . ALA A 1 88 ? -7.101 5.112 8.230 1.00 89.06 88 ALA A O 1
ATOM 676 N N . ARG A 1 89 ? -4.977 4.729 7.622 1.00 88.62 89 ARG A N 1
ATOM 677 C CA . ARG A 1 89 ? -4.607 4.055 8.881 1.00 88.62 89 ARG A CA 1
ATOM 678 C C . ARG A 1 89 ? -4.623 5.018 10.063 1.00 88.62 89 ARG A C 1
ATOM 680 O O . ARG A 1 89 ? -5.131 4.661 11.118 1.00 88.62 89 ARG A O 1
ATOM 687 N N . LEU A 1 90 ? -4.100 6.233 9.890 1.00 92.69 90 LEU A N 1
ATOM 688 C CA . LEU A 1 90 ? -4.171 7.270 10.924 1.00 92.69 90 LEU A CA 1
ATOM 689 C C . LEU A 1 90 ? -5.627 7.614 11.259 1.00 92.69 90 LEU A C 1
ATOM 691 O O . LEU A 1 90 ? -5.984 7.636 12.430 1.00 92.69 90 LEU A O 1
ATOM 695 N N . ALA A 1 91 ? -6.479 7.781 10.246 1.00 89.25 91 ALA A N 1
ATOM 696 C CA . ALA A 1 91 ? -7.903 8.042 10.440 1.00 89.25 91 ALA A CA 1
ATOM 697 C C . ALA A 1 91 ? -8.623 6.905 11.186 1.00 89.25 91 ALA A C 1
ATOM 699 O O . ALA A 1 91 ? -9.490 7.174 12.014 1.00 89.25 91 ALA A O 1
ATOM 700 N N . LEU A 1 92 ? -8.242 5.645 10.947 1.00 92.19 92 LEU A N 1
ATOM 701 C CA . LEU A 1 92 ? -8.735 4.504 11.722 1.00 92.19 92 LEU A CA 1
ATOM 702 C C . LEU A 1 92 ? -8.334 4.595 13.198 1.00 92.19 92 LEU A C 1
ATOM 704 O O . LEU A 1 92 ? -9.180 4.373 14.063 1.00 92.19 92 LEU A O 1
ATOM 708 N N . TYR A 1 93 ? -7.075 4.929 13.495 1.00 92.00 93 TYR A N 1
ATOM 709 C CA . TYR A 1 93 ? -6.632 5.102 14.881 1.00 92.00 93 TYR A CA 1
ATOM 710 C C . TYR A 1 93 ? -7.375 6.244 15.578 1.00 92.00 93 TYR A C 1
ATOM 712 O O . TYR A 1 93 ? -7.781 6.080 16.724 1.00 92.00 93 TYR A O 1
ATOM 720 N N . GLU A 1 94 ? -7.599 7.363 14.890 1.00 92.94 94 GLU A N 1
ATOM 721 C CA . GLU A 1 94 ? -8.387 8.479 15.424 1.00 92.94 94 GLU A CA 1
ATOM 722 C C . GLU A 1 94 ? -9.847 8.076 15.673 1.00 92.94 94 GLU A C 1
ATOM 724 O O . GLU A 1 94 ? -10.375 8.308 16.757 1.00 92.94 94 GLU A O 1
ATOM 729 N N . ALA A 1 95 ? -10.491 7.396 14.718 1.00 90.94 95 ALA A N 1
ATOM 730 C CA . ALA A 1 95 ? -11.864 6.914 14.875 1.00 90.94 95 ALA A CA 1
ATOM 731 C C . ALA A 1 95 ? -12.008 5.924 16.042 1.00 90.94 95 ALA A C 1
ATOM 733 O O . ALA A 1 95 ? -12.993 5.971 16.770 1.00 90.94 95 ALA A O 1
ATOM 734 N N . ALA A 1 96 ? -11.023 5.046 16.243 1.00 92.00 96 ALA A N 1
ATOM 735 C CA . ALA A 1 96 ? -11.043 4.060 17.321 1.00 92.00 96 ALA A CA 1
ATOM 736 C C . ALA A 1 96 ? -10.786 4.661 18.714 1.00 92.00 96 ALA A C 1
ATOM 738 O O . ALA A 1 96 ? -11.129 4.030 19.710 1.00 92.00 96 ALA A O 1
ATOM 739 N N . ARG A 1 97 ? -10.175 5.851 18.788 1.00 94.50 97 ARG A N 1
ATOM 740 C CA . ARG A 1 97 ? -9.862 6.558 20.041 1.00 94.50 97 ARG A CA 1
ATOM 741 C C . ARG A 1 97 ? -10.926 7.570 20.462 1.00 94.50 97 ARG A C 1
ATOM 743 O O . ARG A 1 97 ? -10.798 8.139 21.541 1.00 94.50 97 ARG A O 1
ATOM 750 N N . GLN A 1 98 ? -11.923 7.836 19.620 1.00 91.75 98 GLN A N 1
ATOM 751 C CA . GLN A 1 98 ? -12.982 8.784 19.949 1.00 91.75 98 GLN A CA 1
ATOM 752 C C . GLN A 1 98 ? -13.877 8.272 21.079 1.00 91.75 98 GLN A C 1
ATOM 754 O O . GLN A 1 98 ? -14.249 7.099 21.123 1.00 91.75 98 GLN A O 1
ATOM 759 N N . GLU A 1 99 ? -14.257 9.202 21.955 1.00 86.94 99 GLU A N 1
ATOM 760 C CA . GLU A 1 99 ? -15.275 9.009 22.979 1.00 86.94 99 GLU A CA 1
ATOM 761 C C . GLU A 1 99 ? -16.437 9.986 22.727 1.00 86.94 99 GLU A C 1
ATOM 763 O O . GLU A 1 99 ? -16.197 11.190 22.596 1.00 86.94 99 GLU A O 1
ATOM 768 N N . PRO A 1 100 ? -17.691 9.499 22.641 1.00 93.19 100 PRO A N 1
ATOM 769 C CA . PRO A 1 100 ? -18.106 8.099 22.768 1.00 93.19 100 PRO A CA 1
ATOM 770 C C . PRO A 1 100 ? -17.655 7.227 21.583 1.00 93.19 100 PRO A C 1
ATOM 772 O O . PRO A 1 100 ? -17.459 7.712 20.471 1.00 93.19 100 PRO A O 1
ATOM 775 N N . TYR A 1 101 ? -17.511 5.924 21.833 1.00 93.19 101 TYR A N 1
ATOM 776 C CA . TYR A 1 101 ? -17.084 4.966 20.815 1.00 93.19 101 TYR A CA 1
ATOM 777 C C . TYR A 1 101 ? -18.151 4.782 19.725 1.00 93.19 101 TYR A C 1
ATOM 779 O O . TYR A 1 101 ? -19.271 4.354 20.009 1.00 93.19 101 TYR A O 1
ATOM 787 N N . ASP A 1 102 ? -17.779 5.044 18.470 1.00 96.25 102 ASP A N 1
ATOM 788 C CA . ASP A 1 102 ? -18.647 4.893 17.300 1.00 96.25 102 ASP A CA 1
ATOM 789 C C . ASP A 1 102 ? -18.194 3.714 16.421 1.00 96.25 102 ASP A C 1
ATOM 791 O O . ASP A 1 102 ? -17.265 3.798 15.611 1.00 96.25 102 ASP A O 1
ATOM 795 N N . VAL A 1 103 ? -18.899 2.589 16.559 1.00 95.06 103 VAL A N 1
ATOM 796 C CA . VAL A 1 103 ? -18.649 1.365 15.781 1.00 95.06 103 VAL A CA 1
ATOM 797 C C . VAL A 1 103 ? -18.815 1.596 14.276 1.00 95.06 103 VAL A C 1
ATOM 799 O O . VAL A 1 103 ? -18.085 0.993 13.483 1.00 95.06 103 VAL A O 1
ATOM 802 N N . ALA A 1 104 ? -19.780 2.420 13.856 1.00 95.75 104 ALA A N 1
ATOM 803 C CA . ALA A 1 104 ? -20.057 2.651 12.441 1.00 95.75 104 ALA A CA 1
ATOM 804 C C . ALA A 1 104 ? -18.893 3.407 11.792 1.00 95.75 104 ALA A C 1
ATOM 806 O O . ALA A 1 104 ? -18.377 2.970 10.760 1.00 95.75 104 ALA A O 1
ATOM 807 N N . ARG A 1 105 ? -18.398 4.448 12.469 1.00 93.12 105 ARG A N 1
ATOM 808 C CA . ARG A 1 105 ? -17.225 5.221 12.042 1.00 93.12 105 ARG A CA 1
ATOM 809 C C . ARG A 1 105 ? -15.960 4.367 11.959 1.00 93.12 105 ARG A C 1
ATOM 811 O O . ARG A 1 105 ? -15.201 4.466 10.996 1.00 93.12 105 ARG A O 1
ATOM 818 N N . VAL A 1 106 ? -15.732 3.480 12.929 1.00 94.75 106 VAL A N 1
ATOM 819 C CA . VAL A 1 106 ? -14.580 2.561 12.902 1.00 94.75 106 VAL A CA 1
ATOM 820 C C . VAL A 1 106 ? -14.684 1.564 11.742 1.00 94.75 106 VAL A C 1
ATOM 822 O O . VAL A 1 106 ? -13.693 1.309 11.053 1.00 94.75 106 VAL A O 1
ATOM 825 N N . ARG A 1 107 ? -15.875 1.013 11.474 1.00 95.56 107 ARG A N 1
ATOM 826 C CA . ARG A 1 107 ? -16.104 0.109 10.330 1.00 95.56 107 ARG A CA 1
ATOM 827 C C . ARG A 1 107 ? -15.846 0.794 8.992 1.00 95.56 107 ARG A C 1
ATOM 829 O O . ARG A 1 107 ? -15.223 0.188 8.118 1.00 95.56 107 ARG A O 1
ATOM 836 N N . GLU A 1 108 ? -16.289 2.037 8.848 1.00 95.31 108 GLU A N 1
ATOM 837 C CA . GLU A 1 108 ? -16.012 2.860 7.672 1.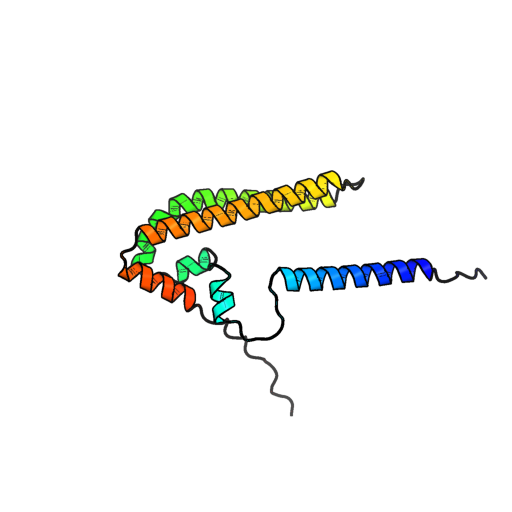00 95.31 108 GLU A CA 1
ATOM 838 C C . GLU A 1 108 ? -14.506 3.104 7.508 1.00 95.31 108 GLU A C 1
ATOM 840 O O . GLU A 1 108 ? -13.948 2.859 6.438 1.00 95.31 108 GLU A O 1
ATOM 845 N N . ALA A 1 109 ? -13.805 3.470 8.585 1.00 93.50 109 ALA A N 1
ATOM 846 C CA . ALA A 1 109 ? -12.359 3.664 8.541 1.00 93.50 109 ALA A CA 1
ATOM 847 C C . ALA A 1 109 ? -11.606 2.384 8.127 1.00 93.50 109 ALA A C 1
ATOM 849 O O . ALA A 1 109 ? -10.686 2.440 7.308 1.00 93.50 109 ALA A O 1
ATOM 850 N N . PHE A 1 110 ? -12.032 1.206 8.600 1.00 95.50 110 PHE A N 1
ATOM 851 C CA . PHE A 1 110 ? -11.496 -0.073 8.120 1.00 95.50 110 PHE A CA 1
ATOM 852 C C . PHE A 1 110 ? -11.763 -0.316 6.627 1.00 95.50 110 PHE A C 1
ATOM 854 O O . PHE A 1 110 ? -10.904 -0.877 5.941 1.00 95.50 110 PHE A O 1
ATOM 861 N N . ALA A 1 111 ? -12.934 0.068 6.111 1.00 95.81 111 ALA A N 1
ATOM 862 C CA . ALA A 1 111 ? -13.234 -0.034 4.683 1.00 95.81 111 ALA A CA 1
ATOM 863 C C . ALA A 1 111 ? -12.303 0.860 3.851 1.00 95.81 111 ALA A C 1
ATOM 865 O O . ALA A 1 111 ? -11.743 0.394 2.857 1.00 95.81 111 ALA A O 1
ATOM 866 N N . ASN A 1 112 ? -12.047 2.081 4.320 1.00 90.06 112 ASN A N 1
ATOM 867 C CA . ASN A 1 112 ? -11.130 3.020 3.677 1.00 90.06 112 ASN A CA 1
ATOM 868 C C . ASN A 1 112 ? -9.685 2.502 3.660 1.00 90.06 112 ASN A C 1
ATOM 870 O O . ASN A 1 112 ? -9.009 2.601 2.636 1.00 90.06 112 ASN A O 1
ATOM 874 N N . VAL A 1 113 ? -9.222 1.875 4.749 1.00 88.25 113 VAL A N 1
ATOM 875 C CA . VAL A 1 113 ? -7.901 1.219 4.784 1.00 88.25 113 VAL A CA 1
ATOM 876 C C . VAL A 1 113 ? -7.807 0.117 3.729 1.00 88.25 113 VAL A C 1
ATOM 878 O O . VAL A 1 113 ? -6.848 0.097 2.959 1.00 88.25 113 VAL A O 1
ATOM 881 N N . ARG A 1 114 ? -8.809 -0.771 3.641 1.00 92.62 114 ARG A N 1
ATOM 882 C CA . ARG A 1 114 ? -8.818 -1.842 2.629 1.00 92.62 114 ARG A CA 1
ATOM 883 C C . ARG A 1 114 ? -8.792 -1.286 1.208 1.00 92.62 114 ARG A C 1
ATOM 885 O O . ARG A 1 114 ? -8.038 -1.793 0.383 1.00 92.62 114 ARG A O 1
ATOM 892 N N . ALA A 1 115 ? -9.578 -0.247 0.929 1.00 89.81 115 ALA A N 1
ATOM 893 C CA . ALA A 1 115 ? -9.613 0.390 -0.384 1.00 89.81 115 ALA A CA 1
ATOM 894 C C . ALA A 1 115 ? -8.255 1.012 -0.759 1.00 89.81 115 ALA A C 1
ATOM 896 O O . ALA A 1 115 ? -7.754 0.785 -1.860 1.00 89.81 115 ALA A O 1
ATOM 897 N N . ALA A 1 116 ? -7.618 1.737 0.166 1.00 83.81 116 ALA A N 1
ATOM 898 C CA . ALA A 1 116 ? -6.322 2.369 -0.074 1.00 83.81 116 ALA A CA 1
ATOM 899 C C . ALA A 1 116 ? -5.179 1.347 -0.246 1.00 83.81 116 ALA A C 1
ATOM 901 O O . ALA A 1 116 ? -4.291 1.526 -1.088 1.00 83.81 116 ALA A O 1
ATOM 902 N N . ASP A 1 117 ? -5.209 0.255 0.521 1.00 83.50 117 ASP A N 1
ATOM 903 C CA . ASP A 1 117 ? -4.254 -0.844 0.380 1.00 83.50 117 ASP A CA 1
ATOM 904 C C . ASP A 1 117 ? -4.442 -1.574 -0.962 1.00 83.50 117 ASP A C 1
ATOM 906 O O . ASP A 1 117 ? -3.458 -1.823 -1.665 1.00 83.50 117 ASP A O 1
ATOM 910 N N . ALA A 1 118 ? -5.689 -1.844 -1.365 1.00 85.50 118 ALA A N 1
ATOM 911 C CA . ALA A 1 118 ? -6.003 -2.452 -2.658 1.00 85.50 118 ALA A CA 1
ATOM 912 C C . ALA A 1 118 ? -5.546 -1.574 -3.834 1.00 85.50 118 ALA A C 1
ATOM 914 O O . ALA A 1 118 ? -4.905 -2.076 -4.756 1.00 85.50 118 ALA A O 1
ATOM 915 N N . ALA A 1 119 ? -5.788 -0.260 -3.772 1.00 83.62 119 ALA A N 1
ATOM 916 C CA . ALA A 1 119 ? -5.328 0.685 -4.790 1.00 83.62 119 ALA A CA 1
ATOM 917 C C . ALA A 1 119 ? -3.795 0.696 -4.914 1.00 83.62 119 ALA A C 1
ATOM 919 O O . ALA A 1 119 ? -3.257 0.673 -6.020 1.00 83.62 119 ALA A O 1
ATOM 920 N N . THR A 1 120 ? -3.084 0.659 -3.780 1.00 78.06 120 THR A N 1
ATOM 921 C CA . THR A 1 120 ? -1.614 0.600 -3.766 1.00 78.06 120 THR A CA 1
ATOM 922 C C . THR A 1 120 ? -1.086 -0.698 -4.389 1.00 78.06 120 THR A C 1
ATOM 924 O O . THR A 1 120 ? -0.075 -0.682 -5.096 1.00 78.06 120 THR A O 1
ATOM 927 N N . ALA A 1 121 ? -1.745 -1.831 -4.123 1.00 80.00 121 ALA A N 1
ATOM 928 C CA . ALA A 1 121 ? -1.382 -3.118 -4.709 1.00 80.00 121 ALA A CA 1
ATOM 929 C C . ALA A 1 121 ? -1.630 -3.140 -6.225 1.00 80.00 121 ALA A C 1
ATOM 931 O O . ALA A 1 121 ? -0.734 -3.538 -6.970 1.00 80.00 121 ALA A O 1
ATOM 932 N N . ALA A 1 122 ? -2.790 -2.649 -6.671 1.00 83.94 122 ALA A N 1
ATOM 933 C CA . ALA A 1 122 ? -3.151 -2.558 -8.083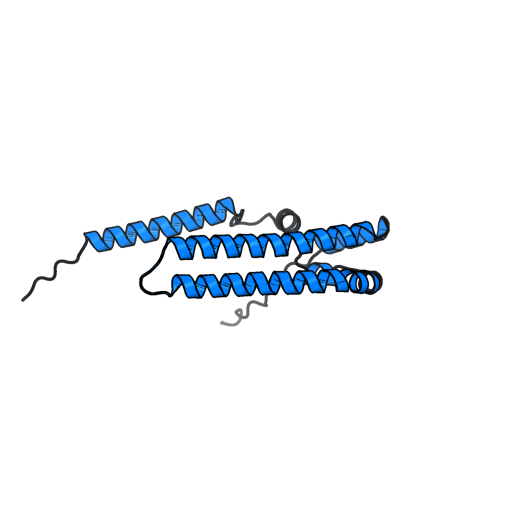 1.00 83.94 122 ALA A CA 1
ATOM 934 C C . ALA A 1 122 ? -2.154 -1.688 -8.864 1.00 83.94 122 ALA A C 1
ATOM 936 O O . ALA A 1 122 ? -1.541 -2.161 -9.816 1.00 83.94 122 ALA A O 1
ATOM 937 N N . GLY A 1 123 ? -1.861 -0.471 -8.385 1.00 79.12 123 GLY A N 1
ATOM 938 C CA . GLY A 1 123 ? -0.898 0.417 -9.047 1.00 79.12 123 GLY A CA 1
ATOM 939 C C . GLY A 1 123 ? 0.512 -0.179 -9.150 1.00 79.12 123 GLY A C 1
ATOM 940 O O . GLY A 1 123 ? 1.244 0.076 -10.110 1.00 79.12 123 GLY A O 1
ATOM 941 N N . PHE A 1 124 ? 0.910 -1.016 -8.186 1.00 77.06 124 PHE A N 1
ATOM 942 C CA . PHE A 1 124 ? 2.171 -1.751 -8.273 1.00 77.06 124 PHE A CA 1
ATOM 943 C C . PHE A 1 124 ? 2.118 -2.861 -9.329 1.00 77.06 124 PHE A C 1
ATOM 945 O O . PHE A 1 124 ? 3.048 -2.973 -10.129 1.00 77.06 124 PHE A O 1
ATOM 952 N N . GLN A 1 125 ? 1.051 -3.661 -9.338 1.00 80.75 125 GLN A N 1
ATOM 953 C CA . GLN A 1 125 ? 0.849 -4.747 -10.301 1.00 80.75 125 GLN A CA 1
ATOM 954 C C . GLN A 1 125 ? 0.804 -4.215 -11.739 1.00 80.75 125 GLN A C 1
ATOM 956 O O . GLN A 1 125 ? 1.500 -4.753 -12.599 1.00 80.75 125 GLN A O 1
ATOM 961 N N . ASP A 1 126 ? 0.108 -3.103 -11.972 1.00 82.12 126 ASP A N 1
ATOM 962 C CA . ASP A 1 126 ? 0.048 -2.424 -13.272 1.00 82.12 126 ASP A CA 1
ATOM 963 C C . ASP A 1 126 ? 1.428 -1.927 -13.721 1.00 82.12 126 AS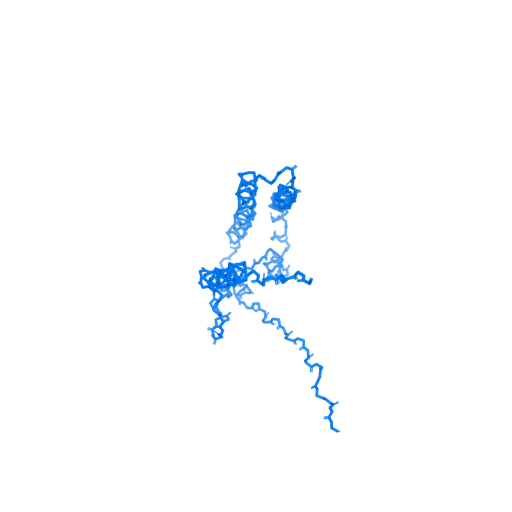P A C 1
ATOM 965 O O . ASP A 1 126 ? 1.827 -2.085 -14.881 1.00 82.12 126 ASP A O 1
ATOM 969 N N . GLY A 1 127 ? 2.201 -1.365 -12.785 1.00 77.12 127 GLY A N 1
ATOM 970 C CA . GLY A 1 127 ? 3.579 -0.946 -13.031 1.00 77.12 127 GLY A CA 1
ATOM 971 C C . GLY A 1 127 ? 4.487 -2.115 -13.422 1.00 77.12 127 GLY A C 1
ATOM 972 O O . GLY A 1 127 ? 5.273 -1.997 -14.364 1.00 77.12 127 GLY A O 1
ATOM 973 N N . VAL A 1 128 ? 4.359 -3.258 -12.740 1.00 77.25 128 VAL A N 1
ATOM 974 C CA . VAL A 1 128 ? 5.102 -4.486 -13.069 1.00 77.25 128 VAL A CA 1
ATOM 975 C C . VAL A 1 128 ? 4.683 -5.034 -14.432 1.00 77.25 128 VAL A C 1
ATOM 977 O O . VAL A 1 128 ? 5.553 -5.338 -15.246 1.00 77.25 128 VAL A O 1
ATOM 980 N N . ALA A 1 129 ? 3.381 -5.120 -14.717 1.00 83.12 129 ALA A N 1
ATOM 981 C CA . ALA A 1 129 ? 2.869 -5.603 -15.999 1.00 83.12 129 ALA A CA 1
ATOM 982 C C . ALA A 1 129 ? 3.370 -4.740 -17.169 1.00 83.12 129 ALA A C 1
ATOM 984 O O . ALA A 1 129 ? 3.883 -5.265 -18.159 1.00 83.12 129 ALA A O 1
ATOM 985 N N . THR A 1 130 ? 3.322 -3.413 -17.011 1.00 80.94 130 THR A N 1
ATOM 986 C CA . THR A 1 130 ? 3.850 -2.455 -17.992 1.00 80.94 130 THR A CA 1
ATOM 987 C C . THR A 1 130 ? 5.353 -2.637 -18.206 1.00 80.94 130 THR A C 1
ATOM 989 O O . THR A 1 130 ? 5.811 -2.671 -19.349 1.00 80.94 130 THR A O 1
ATOM 992 N N . ALA A 1 131 ? 6.131 -2.781 -17.126 1.00 74.69 131 ALA A N 1
ATOM 993 C CA . ALA A 1 131 ? 7.577 -2.970 -17.212 1.00 74.69 131 ALA A CA 1
ATOM 994 C C . ALA A 1 131 ? 7.941 -4.282 -17.928 1.00 74.69 131 ALA A C 1
ATOM 996 O O . ALA A 1 131 ? 8.760 -4.272 -18.844 1.00 74.69 131 ALA A O 1
ATOM 997 N N . LEU A 1 132 ? 7.297 -5.400 -17.572 1.00 80.31 132 LEU A N 1
ATOM 998 C CA . LEU A 1 132 ? 7.526 -6.691 -18.229 1.00 80.31 132 LEU A CA 1
ATOM 999 C C . LEU A 1 132 ? 7.132 -6.665 -19.711 1.00 80.31 132 LEU A C 1
ATOM 1001 O O . LEU A 1 132 ? 7.817 -7.281 -20.530 1.00 80.31 132 LEU A O 1
ATOM 1005 N N . GLY A 1 133 ? 6.065 -5.941 -20.067 1.00 82.88 133 GLY A N 1
ATOM 1006 C CA . GLY A 1 133 ? 5.594 -5.802 -21.446 1.00 82.88 133 GLY A CA 1
ATOM 1007 C C . GLY A 1 133 ? 6.611 -5.156 -22.392 1.00 82.88 133 GLY A C 1
ATOM 1008 O O . GLY A 1 133 ? 6.619 -5.484 -23.575 1.00 82.88 133 GLY A O 1
ATOM 1009 N N . ARG A 1 134 ? 7.502 -4.301 -21.875 1.00 79.69 134 ARG A N 1
ATOM 1010 C CA . ARG A 1 134 ? 8.528 -3.596 -22.666 1.00 79.69 134 ARG A CA 1
ATOM 1011 C C . ARG A 1 134 ? 9.847 -4.354 -22.805 1.00 79.69 134 ARG A C 1
ATOM 1013 O O . ARG A 1 134 ? 10.626 -4.040 -23.697 1.00 79.69 134 ARG A O 1
ATOM 1020 N N . LEU A 1 135 ? 10.101 -5.341 -21.947 1.00 79.31 135 LEU A N 1
ATOM 1021 C CA . LEU A 1 135 ? 11.306 -6.167 -22.025 1.00 79.31 135 LEU A CA 1
ATOM 1022 C C . LEU A 1 135 ? 11.254 -7.115 -23.228 1.00 79.31 135 LEU A C 1
ATOM 1024 O O . LEU A 1 135 ? 10.185 -7.638 -23.570 1.00 79.31 135 LEU A O 1
ATOM 1028 N N . SER A 1 136 ? 12.428 -7.406 -23.800 1.00 81.62 136 SER A N 1
ATOM 1029 C CA . SER A 1 136 ? 12.579 -8.485 -24.776 1.00 81.62 136 SER A CA 1
ATOM 1030 C C . SER A 1 136 ? 12.153 -9.832 -24.162 1.00 81.62 136 SER A C 1
ATOM 1032 O O . SER A 1 136 ? 12.191 -9.998 -22.937 1.00 81.62 136 SER A O 1
ATOM 1034 N N . PRO A 1 137 ? 11.772 -10.842 -24.967 1.00 85.50 137 PRO A N 1
ATOM 1035 C CA . PRO A 1 137 ? 11.404 -12.155 -24.436 1.00 85.50 137 PRO A CA 1
ATOM 1036 C C . PRO A 1 137 ? 12.506 -12.796 -23.579 1.00 85.50 137 PRO A C 1
ATOM 1038 O O . PRO A 1 137 ? 12.213 -13.480 -22.599 1.00 85.50 137 PRO A O 1
ATOM 1041 N N . GLN A 1 138 ? 13.776 -12.568 -23.926 1.00 78.50 138 GLN A N 1
ATOM 1042 C CA . GLN A 1 138 ? 14.917 -13.075 -23.167 1.00 78.50 138 GLN A CA 1
ATOM 1043 C C . GLN A 1 138 ? 15.073 -12.344 -21.830 1.00 78.50 138 GLN A C 1
ATOM 1045 O O . GLN A 1 138 ? 15.134 -13.003 -20.791 1.00 78.50 138 GLN A O 1
ATOM 1050 N N . ASP A 1 139 ? 15.040 -11.012 -21.838 1.00 72.94 139 ASP A N 1
ATOM 1051 C CA . ASP A 1 139 ? 15.185 -10.203 -20.621 1.00 72.94 139 ASP A CA 1
ATOM 1052 C C . ASP A 1 139 ? 14.013 -10.403 -19.660 1.00 72.94 139 ASP A C 1
ATOM 1054 O O . ASP A 1 139 ? 14.196 -10.462 -18.444 1.00 72.94 139 ASP A O 1
ATOM 1058 N N . ARG A 1 140 ? 12.802 -10.586 -20.198 1.00 81.38 140 ARG A N 1
ATOM 1059 C CA . ARG A 1 140 ? 11.606 -10.918 -19.417 1.00 81.38 140 ARG A CA 1
ATOM 1060 C C . ARG A 1 140 ? 11.774 -12.245 -18.677 1.00 81.38 140 ARG A C 1
ATOM 1062 O O . ARG A 1 140 ? 11.467 -12.305 -17.490 1.00 81.38 140 ARG A O 1
ATOM 1069 N N . ARG A 1 141 ? 12.283 -13.292 -19.341 1.00 79.88 141 ARG A N 1
ATOM 1070 C CA . ARG A 1 141 ? 12.564 -14.590 -18.694 1.00 79.88 141 ARG A CA 1
ATOM 1071 C C . ARG A 1 141 ? 13.597 -14.444 -17.583 1.00 79.88 141 ARG A C 1
ATOM 1073 O O . ARG A 1 141 ? 13.350 -14.900 -16.472 1.00 79.88 141 ARG A O 1
ATOM 1080 N N . MET A 1 142 ? 14.698 -13.742 -17.850 1.00 72.88 142 MET A N 1
ATOM 1081 C CA . MET A 1 142 ? 15.742 -13.503 -16.849 1.00 72.88 142 MET A CA 1
ATOM 1082 C C . MET A 1 142 ? 15.216 -12.726 -15.634 1.00 72.88 142 MET A C 1
ATOM 1084 O O . MET A 1 142 ? 15.537 -13.069 -14.497 1.00 72.88 142 MET A O 1
ATOM 1088 N N . ALA A 1 143 ? 14.373 -11.712 -15.853 1.00 70.75 143 ALA A N 1
ATOM 1089 C CA . ALA A 1 143 ? 13.749 -10.944 -14.779 1.00 70.75 143 ALA A CA 1
ATOM 1090 C C . ALA A 1 143 ? 12.803 -11.806 -13.923 1.00 70.75 143 ALA A C 1
ATOM 1092 O O . ALA A 1 143 ? 12.862 -11.743 -12.694 1.00 70.75 143 ALA A O 1
ATOM 1093 N N . LEU A 1 144 ? 11.968 -12.639 -14.552 1.00 78.19 144 LEU A N 1
ATOM 1094 C CA . LEU A 1 144 ? 11.058 -13.551 -13.849 1.00 78.19 144 LEU A CA 1
ATOM 1095 C C . LEU A 1 144 ? 11.824 -14.619 -13.055 1.00 78.19 144 LEU A C 1
ATOM 1097 O O . LEU A 1 144 ? 11.516 -14.853 -11.888 1.00 78.19 144 LEU A O 1
ATOM 1101 N N . GLU A 1 145 ? 12.870 -15.210 -13.634 1.00 76.25 145 GLU A N 1
ATOM 1102 C CA . GLU A 1 145 ? 13.747 -16.147 -12.923 1.00 76.25 145 GLU A CA 1
ATOM 1103 C C . GLU A 1 145 ? 14.412 -15.506 -11.703 1.00 76.25 145 GLU A C 1
ATOM 1105 O O . GLU A 1 145 ? 14.446 -16.105 -10.627 1.00 76.25 145 GLU A O 1
ATOM 1110 N N . ALA A 1 146 ? 14.901 -14.272 -11.831 1.00 70.06 146 ALA A N 1
ATOM 1111 C CA . ALA A 1 146 ? 15.494 -13.547 -10.715 1.00 70.06 146 ALA A CA 1
ATOM 1112 C C . ALA A 1 146 ? 14.476 -13.236 -9.601 1.00 70.06 146 ALA A C 1
ATOM 1114 O O . ALA A 1 146 ? 14.830 -13.263 -8.421 1.00 70.06 146 ALA A O 1
ATOM 1115 N N . MET A 1 147 ? 13.208 -12.980 -9.950 1.00 67.00 147 MET A N 1
ATOM 1116 C CA . MET A 1 147 ? 12.126 -12.797 -8.974 1.00 67.00 147 MET A CA 1
ATOM 1117 C C . MET A 1 147 ? 11.837 -14.081 -8.189 1.00 67.00 147 MET A C 1
ATOM 1119 O O . MET A 1 147 ? 11.649 -14.008 -6.974 1.00 67.00 147 MET A O 1
ATOM 1123 N N . MET A 1 148 ? 11.862 -15.239 -8.854 1.00 68.06 148 MET A N 1
ATOM 1124 C CA . MET A 1 148 ? 11.688 -16.545 -8.206 1.00 68.06 148 MET A CA 1
ATOM 1125 C C . MET A 1 148 ? 12.886 -16.938 -7.328 1.00 68.06 148 MET A C 1
ATOM 1127 O O . MET A 1 148 ? 12.714 -17.601 -6.311 1.00 68.06 148 MET A O 1
ATOM 1131 N N . ARG A 1 149 ? 14.108 -16.522 -7.692 1.00 64.50 149 ARG A N 1
ATOM 1132 C CA . ARG A 1 149 ? 15.362 -16.908 -7.010 1.00 64.50 149 ARG A CA 1
ATOM 1133 C C . ARG A 1 149 ? 15.690 -16.119 -5.739 1.00 64.50 149 ARG A C 1
ATOM 1135 O O . ARG A 1 149 ? 16.805 -16.248 -5.233 1.00 64.50 149 ARG A O 1
ATOM 1142 N N . ARG A 1 150 ? 14.793 -15.277 -5.211 1.00 54.72 150 ARG A N 1
ATOM 1143 C CA . ARG A 1 150 ? 15.122 -14.458 -4.031 1.00 54.72 150 ARG A CA 1
ATOM 1144 C C . ARG A 1 150 ? 15.657 -15.330 -2.876 1.00 54.72 150 ARG A C 1
ATOM 1146 O O . ARG A 1 150 ? 14.996 -16.300 -2.512 1.00 54.72 150 ARG A O 1
ATOM 1153 N N . PRO A 1 151 ? 16.821 -14.996 -2.279 1.00 45.06 151 PRO A N 1
ATOM 1154 C CA . PRO A 1 151 ? 17.428 -15.838 -1.259 1.00 45.06 151 PRO A CA 1
ATOM 1155 C C . PRO A 1 151 ? 16.555 -15.844 -0.006 1.00 45.06 151 PRO A C 1
ATOM 1157 O O . PRO A 1 151 ? 16.124 -14.779 0.454 1.00 45.06 151 PRO A O 1
ATOM 1160 N N . GLN A 1 152 ? 16.354 -17.033 0.573 1.00 46.16 152 GLN A N 1
ATOM 1161 C CA . GLN A 1 152 ? 15.998 -17.184 1.983 1.00 46.16 152 GLN A CA 1
ATOM 1162 C C . GLN A 1 152 ? 16.835 -16.183 2.778 1.00 46.16 152 GLN A C 1
ATOM 1164 O O . GLN A 1 152 ? 18.058 -16.130 2.616 1.00 46.16 152 GLN A O 1
ATOM 1169 N N . ARG A 1 153 ? 16.188 -15.356 3.607 1.00 44.09 153 ARG A N 1
ATOM 1170 C CA . ARG A 1 153 ? 16.899 -14.584 4.630 1.00 44.09 153 ARG A CA 1
ATOM 1171 C C . ARG A 1 153 ? 17.844 -15.557 5.330 1.00 44.09 153 ARG A C 1
ATOM 1173 O O . ARG A 1 153 ? 17.373 -16.486 5.979 1.00 44.09 153 ARG A O 1
ATOM 1180 N N . ARG A 1 154 ? 19.151 -15.367 5.143 1.00 43.09 154 ARG A N 1
ATOM 1181 C CA . ARG A 1 154 ? 20.184 -16.092 5.877 1.00 43.09 154 ARG A CA 1
ATOM 1182 C C . ARG A 1 154 ? 19.880 -15.832 7.347 1.00 43.09 154 ARG A C 1
ATOM 1184 O O . ARG A 1 154 ? 19.886 -14.674 7.765 1.00 43.09 154 ARG A O 1
ATOM 1191 N N . GLY A 1 155 ? 19.453 -16.880 8.051 1.00 39.97 155 GLY A N 1
ATOM 1192 C CA . GLY A 1 155 ? 19.186 -16.817 9.479 1.00 39.97 155 GLY A CA 1
ATOM 1193 C C . GLY A 1 155 ? 20.399 -16.201 10.160 1.00 39.97 155 GLY A C 1
ATOM 1194 O O . GLY A 1 155 ? 21.534 -16.509 9.792 1.00 39.97 155 GLY A O 1
ATOM 1195 N N . ALA A 1 156 ? 20.145 -15.267 11.072 1.00 39.53 156 ALA A N 1
ATOM 1196 C CA . ALA A 1 156 ? 21.170 -14.751 11.961 1.00 39.53 156 ALA A CA 1
ATOM 1197 C C . ALA A 1 156 ? 21.897 -15.935 12.632 1.00 39.53 156 ALA A C 1
ATOM 1199 O O . ALA A 1 156 ? 21.243 -16.950 12.892 1.00 39.53 156 ALA A O 1
ATOM 1200 N N . PRO A 1 157 ? 23.215 -15.844 12.879 1.00 43.16 157 PRO A N 1
ATOM 1201 C CA . PRO A 1 157 ? 23.903 -16.872 13.643 1.00 43.16 157 PRO A CA 1
ATOM 1202 C C . PRO A 1 157 ? 23.240 -16.941 15.021 1.00 43.16 157 PRO A C 1
ATOM 1204 O O . PRO A 1 157 ? 23.083 -15.915 15.682 1.00 43.16 157 PRO A O 1
ATOM 1207 N N . SER A 1 158 ? 22.775 -18.129 15.408 1.00 46.69 158 SER A N 1
ATOM 1208 C CA . SER A 1 158 ? 22.383 -18.410 16.782 1.00 46.69 158 SER A CA 1
ATOM 1209 C C . SER A 1 158 ? 23.644 -18.331 17.630 1.00 46.69 158 SER A C 1
ATOM 1211 O O . SER A 1 158 ? 24.446 -19.257 17.669 1.00 46.69 158 SER A O 1
ATOM 1213 N N . GLU A 1 159 ? 23.843 -17.166 18.226 1.00 52.88 159 GLU A N 1
ATOM 1214 C CA . GLU A 1 159 ? 24.750 -16.941 19.337 1.00 52.88 159 GLU A CA 1
ATOM 1215 C C . GLU A 1 159 ? 24.215 -17.767 20.515 1.00 52.88 159 GLU A C 1
ATOM 1217 O O . GLU A 1 159 ? 23.137 -17.476 21.038 1.00 52.88 159 GLU A O 1
ATOM 1222 N N . GLY A 1 160 ? 24.894 -18.870 20.841 1.00 52.16 160 GLY A N 1
ATOM 1223 C CA . GLY A 1 160 ? 24.469 -19.755 21.924 1.00 52.16 160 GLY A CA 1
ATOM 1224 C C . GLY A 1 160 ? 24.962 -21.197 21.846 1.00 52.16 160 GLY A C 1
ATOM 1225 O O . GLY A 1 160 ? 24.192 -22.079 22.191 1.00 52.16 160 GLY A O 1
ATOM 1226 N N . ASP A 1 161 ? 26.200 -21.433 21.417 1.00 51.66 161 ASP A N 1
ATOM 1227 C CA . ASP A 1 161 ? 26.951 -22.635 21.794 1.00 51.66 161 ASP A CA 1
ATOM 1228 C C . ASP A 1 161 ? 28.267 -22.123 22.370 1.00 51.66 161 ASP A C 1
ATOM 1230 O O . ASP A 1 161 ? 29.148 -21.765 21.602 1.00 51.66 161 ASP A O 1
ATOM 1234 N N . ASP A 1 162 ? 28.306 -21.942 23.692 1.00 51.81 162 ASP A N 1
ATOM 1235 C CA . ASP A 1 162 ? 29.511 -21.900 24.536 1.00 51.81 162 ASP A CA 1
ATOM 1236 C C . ASP A 1 162 ? 29.055 -21.790 26.006 1.00 51.81 162 ASP A C 1
ATOM 1238 O O . ASP A 1 162 ? 29.143 -20.741 26.646 1.00 51.81 162 ASP A O 1
ATOM 1242 N N . VAL A 1 163 ? 28.505 -22.886 26.536 1.00 49.62 163 VAL A N 1
ATOM 1243 C CA . VAL A 1 163 ? 28.567 -23.192 27.972 1.00 49.62 163 VAL A CA 1
ATOM 1244 C C . VAL A 1 163 ? 28.827 -24.687 28.104 1.00 49.62 163 VAL A C 1
ATOM 1246 O O . VAL A 1 163 ? 27.887 -25.478 28.122 1.00 49.62 163 VAL A O 1
ATOM 1249 N N . GLU A 1 164 ? 30.101 -25.050 28.212 1.00 42.28 164 GLU A N 1
ATOM 1250 C CA . GLU A 1 164 ? 30.551 -26.081 29.153 1.00 42.28 164 GLU A CA 1
ATOM 1251 C C . GLU A 1 164 ? 31.981 -25.783 29.616 1.00 42.28 164 GLU A C 1
ATOM 1253 O O . GLU A 1 164 ? 32.852 -25.548 28.747 1.00 42.28 164 GLU A O 1
#

Secondary structure (DSSP, 8-state):
-------HHHHHHHHHHHHHHHHHHHHHHHHTT--SSS--HHHHHHHSPPPHHHHHHHS-HHHHHHHHHHHHHHHHHHHHHHHHHHHHHHHHHHHHH-SS--HHHHHHHHHHHHHHHHHHHHHHHHHHHHHHHHS-HHHHHHHHHHHHT-----PPP-------